Protein AF-A0A1V8SLX9-F1 (afdb_monomer_lite)

Secondary structure (DSSP, 8-state):
-----TT-----GGGGSHHHHHHHHHHHHHHHHHHHHHHHHHHHHHTSTT---S-PPPGGGGHHHHHHHHHHHHHHHS-GGGTS--------S--TTS--

Sequence (100 aa):
MSSDRLFRFPKPQWLNSANSRTAGVYLAGGLFSLSFFLLIDAASFSKSLKNASDFHMNFVDWIPGIFSALGMLVINSIDKTRLSGDTFAYSGDGVAWKAR

Foldseek 3Di:
DDPDDVPDDPDPVVCVDPVVVVVVVVVVVVVLVVVLVVVVVVLVVLPDPPDPDPDHDDPVNCVVVVVSVVVVVVVVPDDCCVVPVPPPPPDDDDDPPPPD

Structure (mmCIF, N/CA/C/O backbone):
data_AF-A0A1V8SLX9-F1
#
_entry.id   AF-A0A1V8SLX9-F1
#
loop_
_atom_site.group_PDB
_atom_site.id
_atom_site.type_symbol
_atom_site.label_atom_id
_atom_site.label_alt_id
_atom_site.label_comp_id
_atom_site.label_asym_id
_atom_site.label_entity_id
_atom_site.label_seq_id
_atom_site.pdbx_PDB_ins_code
_atom_site.Cartn_x
_atom_site.Cartn_y
_atom_site.Cartn_z
_atom_site.occupancy
_atom_site.B_iso_or_equiv
_atom_site.auth_seq_id
_atom_site.auth_comp_id
_atom_site.auth_asym_id
_atom_site.auth_atom_id
_atom_site.pdbx_PDB_model_num
ATOM 1 N N . MET A 1 1 ? 3.186 -9.262 -43.625 1.00 39.38 1 MET A N 1
ATOM 2 C CA . MET A 1 1 ? 2.427 -10.423 -43.112 1.00 39.38 1 MET A CA 1
ATOM 3 C C . MET A 1 1 ? 1.754 -10.024 -41.806 1.00 39.38 1 MET A C 1
ATOM 5 O O . MET A 1 1 ? 2.391 -10.005 -40.758 1.00 39.38 1 MET A O 1
ATOM 9 N N . SER A 1 2 ? 0.500 -9.594 -41.912 1.00 44.72 2 SER A N 1
ATOM 10 C CA . SER A 1 2 ? -0.341 -9.078 -40.829 1.00 44.72 2 SER A CA 1
ATOM 11 C C . SER A 1 2 ? -0.635 -10.197 -39.833 1.00 44.72 2 SER A C 1
ATOM 13 O O . SER A 1 2 ? -1.272 -11.190 -40.169 1.00 44.72 2 SER A O 1
ATOM 15 N N . SER A 1 3 ? -0.096 -10.083 -38.622 1.00 57.59 3 SER A N 1
ATOM 16 C CA . SER A 1 3 ? -0.313 -11.052 -37.545 1.00 57.59 3 SER A CA 1
ATOM 17 C C . SER A 1 3 ? -1.534 -10.648 -36.716 1.00 57.59 3 SER A C 1
ATOM 19 O O . SER A 1 3 ? -1.410 -10.374 -35.521 1.00 57.59 3 SER A O 1
ATOM 21 N N . ASP A 1 4 ? -2.702 -10.589 -37.354 1.00 59.78 4 ASP A N 1
ATOM 22 C CA . ASP A 1 4 ? -3.972 -10.261 -36.703 1.00 59.78 4 ASP A CA 1
ATOM 23 C C . ASP A 1 4 ? -4.518 -11.496 -35.982 1.00 59.78 4 ASP A C 1
ATOM 25 O O . ASP A 1 4 ? -5.234 -12.330 -36.533 1.00 59.78 4 ASP A O 1
ATOM 29 N N . ARG A 1 5 ? -4.114 -11.654 -34.718 1.00 68.31 5 ARG A N 1
ATOM 30 C CA . ARG A 1 5 ? -4.690 -12.658 -33.817 1.00 68.31 5 ARG A CA 1
ATOM 31 C C . ARG A 1 5 ? -5.957 -12.073 -33.195 1.00 68.31 5 ARG A C 1
ATOM 33 O O . ARG A 1 5 ? -5.870 -11.078 -32.481 1.00 68.31 5 ARG A O 1
ATOM 40 N N . LEU A 1 6 ? -7.090 -12.744 -33.414 1.00 67.88 6 LEU A N 1
ATOM 41 C CA . LEU A 1 6 ? -8.463 -12.347 -33.047 1.00 67.88 6 LEU A CA 1
ATOM 42 C C . LEU A 1 6 ? -8.659 -11.877 -31.586 1.00 67.88 6 LEU A C 1
ATOM 44 O O . LEU A 1 6 ? -9.597 -11.146 -31.298 1.00 67.88 6 LEU A O 1
ATOM 48 N N . PHE A 1 7 ? -7.771 -12.274 -30.667 1.00 72.56 7 PHE A N 1
ATOM 49 C CA . PHE A 1 7 ? -7.856 -11.970 -29.231 1.00 72.56 7 PHE A CA 1
ATOM 50 C C . PHE A 1 7 ? -6.740 -11.056 -28.705 1.00 72.56 7 PHE A C 1
ATOM 52 O O . PHE A 1 7 ? -6.514 -10.983 -27.497 1.00 72.56 7 PHE A O 1
ATOM 59 N N . ARG A 1 8 ? -5.996 -10.368 -29.577 1.00 61.56 8 ARG A N 1
ATOM 60 C CA . ARG A 1 8 ? -4.927 -9.467 -29.137 1.00 61.56 8 ARG A CA 1
ATOM 61 C C . ARG A 1 8 ? -5.418 -8.025 -29.148 1.00 61.56 8 ARG A C 1
ATOM 63 O O . ARG A 1 8 ? -5.325 -7.342 -30.161 1.00 61.56 8 ARG A O 1
ATOM 70 N N . PHE A 1 9 ? -5.901 -7.556 -28.000 1.00 75.62 9 PHE A N 1
ATOM 71 C CA . PHE A 1 9 ? -6.203 -6.138 -27.815 1.00 75.62 9 PHE A CA 1
ATOM 72 C C . PHE A 1 9 ? -4.937 -5.306 -28.090 1.00 75.62 9 PHE A C 1
ATOM 74 O O . PHE A 1 9 ? -3.882 -5.594 -27.504 1.00 75.62 9 PHE A O 1
ATOM 81 N N . PRO A 1 10 ? -4.988 -4.309 -28.994 1.00 70.69 10 PRO A N 1
ATOM 82 C CA . PRO A 1 10 ? -3.839 -3.464 -29.273 1.00 70.69 10 PRO A CA 1
ATOM 83 C C . PRO A 1 10 ? -3.512 -2.678 -28.007 1.00 70.69 10 PRO A C 1
ATOM 85 O O . PRO A 1 10 ? -4.272 -1.810 -27.589 1.00 70.69 10 PRO A O 1
ATOM 88 N N . LYS A 1 11 ? -2.383 -3.008 -27.370 1.00 64.88 11 LYS A N 1
ATOM 89 C CA . LYS A 1 11 ? -1.867 -2.244 -26.231 1.00 64.88 11 LYS A CA 1
ATOM 90 C C . LYS A 1 11 ? -1.680 -0.782 -26.676 1.00 64.88 11 LYS A C 1
ATOM 92 O O . LYS A 1 11 ? -0.887 -0.544 -27.591 1.00 64.88 11 LYS A O 1
ATOM 97 N N . PRO A 1 12 ? -2.396 0.184 -26.077 1.00 73.00 12 PRO A N 1
ATOM 98 C CA . PRO A 1 12 ? -2.281 1.582 -26.461 1.00 73.00 12 PRO A CA 1
ATOM 99 C C . PRO A 1 12 ? -0.829 2.059 -26.362 1.00 73.00 12 PRO A C 1
ATOM 101 O O . PRO A 1 12 ? -0.168 1.827 -25.350 1.00 73.00 12 PRO A O 1
ATOM 104 N N . GLN A 1 13 ? -0.315 2.724 -27.401 1.00 67.25 13 GLN A N 1
ATOM 105 C CA . GLN A 1 13 ? 1.099 3.126 -27.450 1.00 67.25 13 GLN A CA 1
ATOM 106 C C . GLN A 1 13 ? 1.488 4.099 -26.323 1.00 67.25 13 GLN A C 1
ATOM 108 O O . GLN A 1 13 ? 2.628 4.082 -25.869 1.00 67.25 13 GLN A O 1
ATOM 113 N N . TRP A 1 14 ? 0.534 4.875 -25.797 1.00 67.38 14 TRP A N 1
ATOM 114 C CA . TRP A 1 14 ? 0.754 5.815 -24.692 1.00 67.38 14 TRP A CA 1
ATOM 115 C C . TRP A 1 14 ? 1.053 5.136 -23.341 1.00 67.38 14 TRP A C 1
ATOM 117 O O . TRP A 1 14 ? 1.757 5.717 -22.514 1.00 67.38 14 TRP A O 1
ATOM 127 N N . LEU A 1 15 ? 0.603 3.888 -23.144 1.00 65.75 15 LEU A N 1
ATOM 128 C CA . LEU A 1 15 ? 0.941 3.064 -21.970 1.00 65.75 15 LEU A CA 1
ATOM 129 C C . LEU A 1 15 ? 2.373 2.512 -22.028 1.00 65.75 15 LEU A C 1
ATOM 131 O O . LEU A 1 15 ? 2.884 1.995 -21.038 1.00 65.75 15 LEU A O 1
ATOM 135 N N . ASN A 1 16 ? 3.033 2.599 -23.185 1.00 66.88 16 ASN A N 1
ATOM 136 C CA . ASN A 1 16 ? 4.399 2.128 -23.398 1.00 66.88 16 ASN A CA 1
ATOM 137 C C . ASN A 1 16 ? 5.387 3.304 -23.446 1.00 66.88 16 ASN A C 1
ATOM 139 O O . ASN A 1 16 ? 6.247 3.379 -24.315 1.00 66.88 16 ASN A O 1
ATOM 143 N N . SER A 1 17 ? 5.233 4.268 -22.540 1.00 76.19 17 SER A N 1
ATOM 144 C CA . SER A 1 17 ? 6.176 5.380 -22.397 1.00 76.19 17 SER A CA 1
ATOM 145 C C . SER A 1 17 ? 6.862 5.320 -21.034 1.00 76.19 17 SER A C 1
ATOM 147 O O . SER A 1 17 ? 6.252 4.930 -20.035 1.00 76.19 17 SER A O 1
ATOM 149 N N . ALA A 1 18 ? 8.137 5.721 -20.975 1.00 75.38 18 ALA A N 1
ATOM 150 C CA . ALA A 1 18 ? 8.893 5.780 -19.720 1.00 75.38 18 ALA A CA 1
ATOM 151 C C . ALA A 1 18 ? 8.172 6.645 -18.668 1.00 75.38 18 ALA A C 1
ATOM 153 O O . ALA A 1 18 ? 8.082 6.268 -17.502 1.00 75.38 18 ALA A O 1
ATOM 154 N N . ASN A 1 19 ? 7.555 7.743 -19.112 1.00 82.00 19 ASN A N 1
ATOM 155 C CA . ASN A 1 19 ? 6.776 8.643 -18.265 1.00 82.00 19 ASN A CA 1
ATOM 156 C C . ASN A 1 19 ? 5.523 7.969 -17.690 1.00 82.00 19 ASN A C 1
ATOM 158 O O . ASN A 1 19 ? 5.224 8.160 -16.514 1.00 82.00 19 ASN A O 1
ATOM 162 N N . SER A 1 20 ? 4.819 7.141 -18.474 1.00 81.69 20 SER A N 1
ATOM 163 C CA . SER A 1 20 ? 3.658 6.379 -17.991 1.00 81.69 20 SER A CA 1
ATOM 164 C C . SER A 1 20 ? 4.052 5.364 -16.914 1.00 81.69 20 SER A C 1
ATOM 166 O O . SER A 1 20 ? 3.360 5.246 -15.902 1.00 81.69 20 SER A O 1
ATOM 168 N N . ARG A 1 21 ? 5.204 4.695 -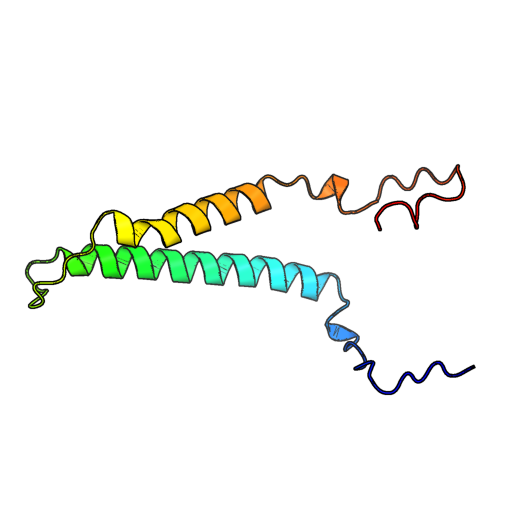17.068 1.00 79.31 21 ARG A N 1
ATOM 169 C CA . ARG A 1 21 ? 5.740 3.785 -16.044 1.00 79.31 21 ARG A CA 1
ATOM 170 C C . ARG A 1 21 ? 6.069 4.529 -14.749 1.00 79.31 21 ARG A C 1
ATOM 172 O O . ARG A 1 21 ? 5.675 4.077 -13.678 1.00 79.31 21 ARG A O 1
ATOM 179 N N . THR A 1 22 ? 6.757 5.664 -14.845 1.00 83.19 22 THR A N 1
ATOM 180 C CA . THR A 1 22 ? 7.105 6.495 -13.683 1.00 83.19 22 THR A CA 1
ATOM 181 C C . THR A 1 22 ? 5.854 7.019 -12.978 1.00 83.19 22 THR A C 1
ATOM 183 O O . THR A 1 22 ? 5.733 6.873 -11.763 1.00 83.19 22 THR A O 1
ATOM 186 N N . ALA A 1 23 ? 4.883 7.540 -13.733 1.00 88.56 23 ALA A N 1
ATOM 187 C CA . ALA A 1 23 ? 3.604 7.992 -13.192 1.00 88.56 23 ALA A CA 1
ATOM 188 C C . ALA A 1 23 ? 2.851 6.860 -12.475 1.00 88.56 23 ALA A C 1
ATOM 190 O O . ALA A 1 23 ? 2.355 7.063 -11.371 1.00 88.56 23 ALA A O 1
ATOM 191 N N . GLY A 1 24 ? 2.829 5.652 -13.050 1.00 87.94 24 GLY A N 1
ATOM 192 C CA . GLY A 1 24 ? 2.209 4.480 -12.429 1.00 87.94 24 GLY A CA 1
ATOM 193 C C . GLY A 1 24 ? 2.844 4.094 -11.090 1.00 87.94 24 GLY A C 1
ATOM 194 O O . GLY A 1 24 ? 2.125 3.770 -10.148 1.00 87.94 24 GLY A O 1
ATOM 195 N N . VAL A 1 25 ? 4.174 4.181 -10.966 1.00 86.81 25 VAL A N 1
ATOM 196 C CA . VAL A 1 25 ? 4.879 3.896 -9.703 1.00 86.81 25 VAL A CA 1
ATOM 197 C C . VAL A 1 25 ? 4.526 4.924 -8.624 1.00 86.81 25 VAL A C 1
ATOM 199 O O . VAL A 1 25 ? 4.220 4.535 -7.497 1.00 86.81 25 VAL A O 1
ATOM 202 N N . TYR A 1 26 ? 4.520 6.218 -8.956 1.00 89.31 26 TYR A N 1
ATOM 203 C CA . TYR A 1 26 ? 4.148 7.263 -7.996 1.00 89.31 26 TYR A CA 1
ATOM 204 C C . TYR A 1 26 ? 2.673 7.191 -7.597 1.00 89.31 26 TYR A C 1
ATOM 206 O O . TYR A 1 26 ? 2.360 7.325 -6.415 1.00 89.31 26 TYR A O 1
ATOM 214 N N . LEU A 1 27 ? 1.777 6.917 -8.550 1.00 93.50 27 LEU A N 1
ATOM 215 C CA . LEU A 1 27 ? 0.359 6.708 -8.256 1.00 93.50 27 LEU A CA 1
ATOM 216 C C . LEU A 1 27 ? 0.143 5.498 -7.345 1.00 93.50 27 LEU A C 1
ATOM 218 O O . LEU A 1 27 ? -0.616 5.600 -6.387 1.00 93.50 27 LEU A O 1
ATOM 222 N N . ALA A 1 28 ? 0.835 4.382 -7.587 1.00 90.19 28 ALA A N 1
ATOM 223 C CA . ALA A 1 28 ? 0.750 3.208 -6.723 1.00 90.19 28 ALA A CA 1
ATOM 224 C C . ALA A 1 28 ? 1.209 3.515 -5.285 1.00 90.19 28 ALA A C 1
ATOM 226 O O . ALA A 1 28 ? 0.542 3.117 -4.332 1.00 90.19 28 ALA A O 1
ATOM 227 N N . GLY A 1 29 ? 2.303 4.267 -5.122 1.00 90.94 29 GLY A N 1
ATOM 228 C CA . GLY A 1 29 ? 2.773 4.708 -3.805 1.00 90.94 29 GLY A CA 1
ATOM 229 C C . GLY A 1 29 ? 1.800 5.665 -3.106 1.00 90.94 29 GLY A C 1
ATOM 230 O O . GLY A 1 29 ? 1.550 5.521 -1.912 1.00 90.94 29 GLY A O 1
ATOM 231 N N . GLY A 1 30 ? 1.205 6.601 -3.852 1.00 93.81 30 GLY A N 1
ATOM 232 C CA . GLY A 1 30 ? 0.203 7.532 -3.325 1.00 93.81 30 GLY A CA 1
ATOM 233 C C . GLY A 1 30 ? -1.102 6.847 -2.908 1.00 93.81 30 GLY A C 1
ATOM 234 O O . GLY A 1 30 ? -1.670 7.170 -1.870 1.00 93.81 30 GLY A O 1
ATOM 235 N N . LEU A 1 31 ? -1.564 5.859 -3.678 1.00 93.69 31 LEU A N 1
ATOM 236 C CA . LEU A 1 31 ? -2.733 5.059 -3.304 1.00 93.69 31 LEU A CA 1
ATOM 237 C C . LEU A 1 31 ? -2.458 4.219 -2.057 1.00 93.69 31 LEU A C 1
ATOM 239 O O . LEU A 1 31 ? -3.308 4.143 -1.174 1.00 93.69 31 LEU A O 1
ATOM 243 N N . PHE A 1 32 ? -1.261 3.640 -1.949 1.00 92.50 32 PHE A N 1
ATOM 244 C CA . PHE A 1 32 ? -0.869 2.899 -0.757 1.00 92.50 32 PHE A CA 1
ATOM 245 C C . PHE A 1 32 ? -0.847 3.781 0.496 1.00 92.50 32 PHE A C 1
ATOM 247 O O . PHE A 1 32 ? -1.399 3.386 1.523 1.00 92.50 32 PHE A O 1
ATOM 254 N N . SER A 1 33 ? -0.257 4.979 0.424 1.00 92.44 33 SER A N 1
ATOM 255 C CA . SER A 1 33 ? -0.218 5.884 1.578 1.00 92.44 33 SER A CA 1
ATOM 256 C C . SER A 1 33 ? -1.618 6.345 1.990 1.00 92.44 33 SER A C 1
ATOM 258 O O . SER A 1 33 ? -1.912 6.381 3.184 1.00 92.44 33 SER A O 1
ATOM 260 N N . LEU A 1 34 ? -2.504 6.606 1.023 1.00 94.94 34 LEU A N 1
ATOM 261 C CA . LEU A 1 34 ? -3.910 6.918 1.277 1.00 94.94 34 LEU A CA 1
ATOM 262 C C . LEU A 1 34 ? -4.621 5.761 1.997 1.00 94.94 34 LEU A C 1
ATOM 264 O O . LEU A 1 34 ? -5.281 5.978 3.012 1.00 94.94 34 LEU A O 1
ATOM 268 N N . SER A 1 35 ? -4.475 4.528 1.504 1.00 92.12 35 SER A N 1
ATOM 269 C CA . SER A 1 35 ? -5.076 3.350 2.140 1.00 92.12 35 SER A CA 1
ATOM 270 C C . SER A 1 35 ? -4.549 3.131 3.558 1.00 92.12 35 SER A C 1
ATOM 272 O O . SER A 1 35 ? -5.326 2.821 4.459 1.00 92.12 35 SER A O 1
ATOM 274 N N . PHE A 1 36 ? -3.247 3.326 3.778 1.00 92.06 36 PHE A N 1
ATOM 275 C CA . PHE A 1 36 ? -2.634 3.172 5.095 1.00 92.06 36 PHE A CA 1
ATOM 276 C C . PHE A 1 36 ? -3.102 4.251 6.080 1.00 92.06 36 PHE A C 1
ATOM 278 O O . PHE A 1 36 ? -3.385 3.949 7.239 1.00 92.06 36 PHE A O 1
ATOM 285 N N . PHE A 1 37 ? -3.255 5.491 5.610 1.00 92.69 37 PHE A N 1
ATOM 286 C CA . PHE A 1 37 ? -3.831 6.576 6.399 1.00 92.69 37 PHE A CA 1
ATOM 287 C C . PHE A 1 37 ? -5.263 6.255 6.841 1.00 92.69 37 PHE A C 1
ATOM 289 O O . PHE A 1 37 ? -5.560 6.344 8.029 1.00 92.69 37 PHE A O 1
ATOM 296 N N . LEU A 1 38 ? -6.124 5.814 5.917 1.00 92.31 38 LEU A N 1
ATOM 297 C CA . LEU A 1 38 ? -7.508 5.445 6.237 1.00 92.31 38 LEU A CA 1
ATOM 298 C C . LEU A 1 38 ? -7.587 4.280 7.231 1.00 92.31 38 LEU A C 1
ATOM 300 O O . LEU A 1 38 ? -8.451 4.281 8.103 1.00 92.31 38 LEU A O 1
ATOM 304 N N . LEU A 1 39 ? -6.676 3.307 7.132 1.00 90.25 39 LEU A N 1
ATOM 305 C CA . LEU A 1 39 ? -6.589 2.205 8.089 1.00 90.25 39 LEU A CA 1
ATOM 306 C C . LEU A 1 39 ? -6.269 2.714 9.502 1.00 90.25 39 LEU A C 1
ATOM 308 O O . LEU A 1 39 ? -6.923 2.302 10.457 1.00 90.25 39 LEU A O 1
ATOM 312 N N . ILE A 1 40 ? -5.302 3.627 9.639 1.00 89.56 40 ILE A N 1
ATOM 313 C CA . ILE A 1 40 ? -4.933 4.214 10.937 1.00 89.56 40 ILE A 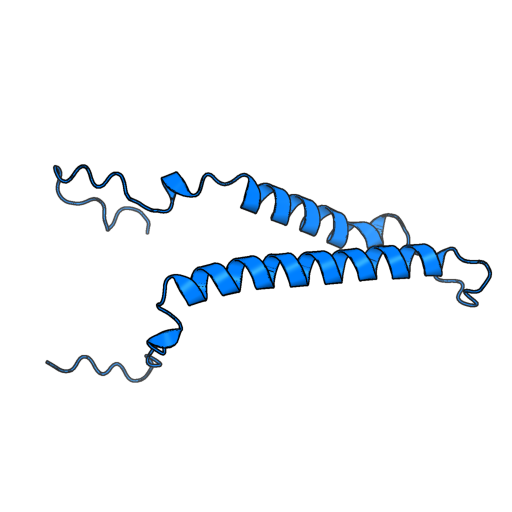CA 1
ATOM 314 C C . ILE A 1 40 ? -6.053 5.104 11.484 1.00 89.56 40 ILE A C 1
ATOM 316 O O . ILE A 1 40 ? -6.345 5.050 12.680 1.00 89.56 40 ILE A O 1
ATOM 320 N N . ASP A 1 41 ? -6.684 5.909 10.633 1.00 89.75 41 ASP A N 1
ATOM 321 C CA . ASP A 1 41 ? -7.791 6.787 11.015 1.00 89.75 41 ASP A CA 1
ATOM 322 C C . ASP A 1 41 ? -8.987 5.974 11.535 1.00 89.75 41 ASP A C 1
ATOM 324 O O . ASP A 1 41 ? -9.457 6.192 12.655 1.00 89.75 41 ASP A O 1
ATOM 328 N N . ALA A 1 42 ? -9.388 4.932 10.800 1.00 86.38 42 ALA A N 1
ATOM 329 C CA . ALA A 1 42 ? -10.441 4.013 11.221 1.00 86.38 42 ALA A CA 1
ATOM 330 C C . ALA A 1 42 ? -10.082 3.261 12.515 1.00 86.38 42 ALA A C 1
ATOM 332 O O . ALA A 1 42 ? -10.926 3.126 13.404 1.00 86.38 42 ALA A O 1
ATOM 333 N N . ALA A 1 43 ? -8.830 2.815 12.665 1.00 85.75 43 ALA A N 1
ATOM 334 C CA . ALA A 1 43 ? -8.357 2.158 13.884 1.00 85.75 43 ALA A CA 1
ATOM 335 C C . ALA A 1 43 ? -8.412 3.091 15.106 1.00 85.75 43 ALA A C 1
ATOM 337 O O . ALA A 1 43 ? -8.823 2.686 16.196 1.00 85.75 43 ALA A O 1
ATOM 338 N N . SER A 1 44 ? -8.033 4.355 14.913 1.00 85.88 44 SER A N 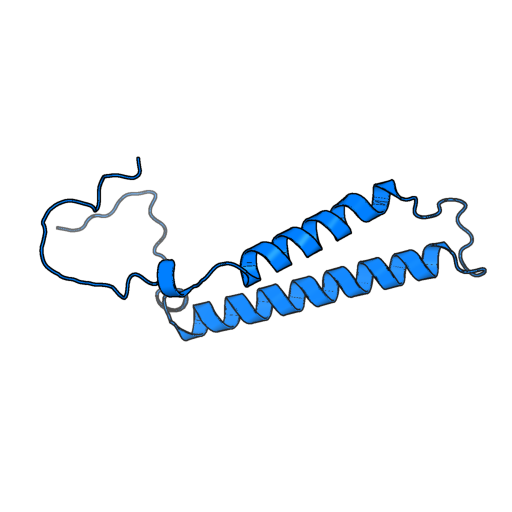1
ATOM 339 C CA . SER A 1 44 ? -8.036 5.380 15.960 1.00 85.88 44 SER A CA 1
ATOM 340 C C . SER A 1 44 ? -9.463 5.756 16.353 1.00 85.88 44 SER A C 1
ATOM 342 O O . SER A 1 44 ? -9.779 5.867 17.540 1.00 85.88 44 SER A O 1
ATOM 344 N N . PHE A 1 45 ? -10.355 5.877 15.365 1.00 84.44 45 PHE A N 1
ATOM 345 C CA . PHE A 1 45 ? -11.774 6.117 15.596 1.00 84.44 45 PHE A CA 1
ATOM 346 C C . PHE A 1 45 ? -12.447 4.938 16.307 1.00 84.44 45 PHE A C 1
ATOM 348 O O . PHE A 1 45 ? -13.238 5.155 17.221 1.00 84.44 45 PHE A O 1
ATOM 355 N N . SER A 1 46 ? -12.078 3.698 15.973 1.00 81.25 46 SER A N 1
ATOM 356 C CA . SER A 1 46 ? -12.636 2.491 16.591 1.00 81.25 46 SER A CA 1
ATOM 357 C C . SER A 1 46 ? -12.474 2.473 18.116 1.00 81.25 46 SER A C 1
ATOM 359 O O . SER A 1 46 ? -13.384 2.029 18.814 1.00 81.25 46 SER A O 1
ATOM 361 N N . LYS A 1 47 ? -11.362 2.989 18.656 1.00 74.88 47 LYS A N 1
ATOM 362 C CA . LYS A 1 47 ? -11.101 3.085 20.108 1.00 74.88 47 LYS A CA 1
ATOM 363 C C . LYS A 1 47 ? -11.542 4.410 20.745 1.00 74.88 47 LYS A C 1
ATOM 365 O O . LYS A 1 47 ? -11.346 4.601 21.944 1.00 74.88 47 LYS A O 1
ATOM 370 N N . SER A 1 48 ? -12.108 5.330 19.969 1.00 77.38 48 SER A N 1
ATOM 371 C CA . SER A 1 48 ? -12.556 6.627 20.469 1.00 77.38 48 SER A CA 1
ATOM 372 C C . SER A 1 48 ? -13.836 6.496 21.294 1.00 77.38 48 SER A C 1
ATOM 374 O O . SER A 1 48 ? -14.748 5.764 20.924 1.00 77.38 48 SER A O 1
ATOM 376 N N . LEU A 1 49 ? -13.954 7.299 22.357 1.00 66.62 49 LEU A N 1
ATOM 377 C CA . LEU A 1 49 ? -15.162 7.433 23.194 1.00 66.62 49 LEU A CA 1
ATOM 378 C C . LEU A 1 49 ? -16.409 7.884 22.407 1.00 66.62 49 LEU A C 1
ATOM 380 O O . LEU A 1 49 ? -17.520 7.824 22.922 1.00 66.62 49 LEU A O 1
ATOM 384 N N . LYS A 1 50 ? -16.225 8.372 21.173 1.00 71.31 50 LYS A N 1
ATOM 385 C CA . LYS A 1 50 ? -17.304 8.766 20.254 1.00 71.31 50 LYS A CA 1
ATOM 386 C C . LYS A 1 50 ? -17.818 7.614 19.386 1.00 71.31 50 LYS A C 1
ATOM 388 O O . LYS A 1 50 ? -18.781 7.808 18.648 1.00 71.31 50 LYS A O 1
ATOM 393 N N . ASN A 1 51 ? -17.176 6.449 19.434 1.00 70.75 51 ASN A N 1
ATOM 394 C CA . ASN A 1 51 ? -17.639 5.270 18.725 1.00 70.75 51 ASN A CA 1
ATOM 395 C C . ASN A 1 51 ? -18.735 4.588 19.556 1.00 70.75 51 ASN A C 1
ATOM 397 O O . ASN A 1 51 ? -18.467 4.067 20.632 1.00 70.75 51 ASN A O 1
ATOM 401 N N . ALA A 1 52 ? -19.973 4.619 19.060 1.00 69.50 52 ALA A N 1
ATOM 402 C CA . ALA A 1 52 ? -21.124 3.973 19.698 1.00 69.50 52 ALA A CA 1
ATOM 403 C C . ALA A 1 52 ? -21.231 2.468 19.371 1.00 69.50 52 ALA A C 1
ATOM 405 O O . ALA A 1 52 ? -22.181 1.817 19.794 1.00 69.50 52 ALA A O 1
ATOM 406 N N . SER A 1 53 ? -20.300 1.937 18.571 1.00 71.69 53 SER A N 1
ATOM 407 C CA . SER A 1 53 ? -20.245 0.528 18.183 1.00 71.69 53 SER A CA 1
ATOM 408 C C . SER A 1 53 ? -19.407 -0.285 19.168 1.00 71.69 53 SER A C 1
ATOM 410 O O . SER A 1 53 ? -18.283 0.104 19.481 1.00 71.69 53 SER A O 1
ATOM 412 N N . ASP A 1 54 ? -19.911 -1.458 19.559 1.00 71.62 54 ASP A N 1
ATOM 413 C CA . ASP A 1 54 ? -19.185 -2.447 20.373 1.00 71.62 54 ASP A CA 1
ATOM 414 C C . ASP A 1 54 ? -18.073 -3.171 19.586 1.00 71.62 54 ASP A C 1
ATOM 416 O O . ASP A 1 54 ? -17.259 -3.907 20.153 1.00 71.62 54 ASP A O 1
ATOM 420 N N . PHE A 1 55 ? -18.030 -2.991 18.259 1.00 71.50 55 PHE A N 1
ATOM 421 C CA . PHE A 1 55 ? -17.003 -3.591 17.417 1.00 71.50 55 PHE A CA 1
ATOM 422 C C . PHE A 1 55 ? -15.729 -2.744 17.437 1.00 71.50 55 PHE A C 1
ATOM 424 O O . PHE A 1 55 ? -15.618 -1.703 16.777 1.00 71.50 55 PHE A O 1
ATOM 431 N N . HIS A 1 56 ? -14.745 -3.232 18.186 1.00 79.69 56 HIS A N 1
ATOM 432 C CA . HIS A 1 56 ? -13.402 -2.678 18.213 1.00 79.69 56 HIS A CA 1
ATOM 433 C C . HIS A 1 56 ? -12.453 -3.487 17.340 1.00 79.69 56 HIS A C 1
ATOM 435 O O . HIS A 1 56 ? -12.479 -4.717 17.348 1.00 79.69 56 HIS A O 1
ATOM 441 N N . MET A 1 57 ? -11.569 -2.777 16.646 1.00 81.00 57 MET A N 1
ATOM 442 C CA . MET A 1 57 ? -10.528 -3.390 15.834 1.00 81.00 57 MET A CA 1
ATOM 443 C C . MET A 1 57 ? -9.629 -4.277 16.712 1.00 81.00 57 MET A C 1
ATOM 445 O O . MET A 1 57 ? -9.036 -3.810 17.693 1.00 81.00 57 MET A O 1
ATOM 449 N N . ASN A 1 58 ? -9.547 -5.559 16.369 1.00 82.69 58 ASN A N 1
ATOM 450 C CA . ASN A 1 58 ? -8.711 -6.553 17.035 1.00 82.69 58 ASN A CA 1
ATOM 451 C C . ASN A 1 58 ? -7.375 -6.705 16.302 1.00 82.69 58 ASN A C 1
ATOM 453 O O . ASN A 1 58 ? -7.219 -6.267 15.166 1.00 82.69 58 ASN A O 1
ATOM 457 N N . PHE A 1 59 ? -6.399 -7.373 16.923 1.00 81.56 59 PHE A N 1
ATOM 458 C CA . PHE A 1 59 ? -5.087 -7.608 16.302 1.00 81.56 59 PHE A CA 1
ATOM 459 C C . PHE A 1 59 ? -5.184 -8.285 14.922 1.00 81.56 59 PHE A C 1
ATOM 461 O O . PHE A 1 59 ? -4.417 -7.970 14.017 1.00 81.56 59 PHE A O 1
ATOM 468 N N . VAL A 1 60 ? -6.162 -9.175 14.741 1.00 85.81 60 VAL A N 1
ATOM 469 C CA . VAL A 1 60 ? -6.394 -9.892 13.476 1.00 85.81 60 VAL A CA 1
ATOM 470 C C . VAL A 1 60 ? -6.753 -8.931 12.335 1.00 85.81 60 VAL A C 1
ATOM 472 O O . VAL A 1 60 ? -6.352 -9.162 11.199 1.00 85.81 60 VAL A O 1
ATOM 475 N N . ASP A 1 61 ? -7.406 -7.804 12.622 1.00 85.19 61 ASP A N 1
ATOM 476 C CA . ASP A 1 61 ? -7.796 -6.815 11.607 1.00 85.19 61 ASP A CA 1
ATOM 477 C C . ASP A 1 61 ? -6.598 -5.998 11.086 1.00 85.19 61 ASP A C 1
ATOM 479 O O . ASP A 1 61 ? -6.682 -5.355 10.041 1.00 85.19 61 ASP A O 1
ATOM 483 N N . TRP A 1 62 ? -5.453 -6.050 11.778 1.00 87.62 62 TRP A N 1
ATOM 484 C CA . TRP A 1 62 ? -4.202 -5.422 11.340 1.00 87.62 62 TRP A CA 1
ATOM 485 C C . TRP A 1 62 ? -3.420 -6.274 10.345 1.00 87.62 62 TRP A C 1
ATOM 487 O O . TRP A 1 62 ? -2.532 -5.752 9.668 1.00 87.62 62 TRP A O 1
ATOM 497 N N . ILE A 1 63 ? -3.749 -7.565 10.224 1.00 91.75 63 ILE A N 1
ATOM 498 C CA . ILE A 1 63 ? -3.074 -8.514 9.332 1.00 91.75 63 ILE A CA 1
ATOM 499 C C . ILE A 1 63 ? -2.945 -7.952 7.903 1.00 91.75 63 ILE A C 1
ATOM 501 O O . ILE A 1 63 ? -1.818 -7.888 7.402 1.00 91.75 63 ILE A O 1
ATOM 505 N N . PRO A 1 64 ? -4.019 -7.455 7.251 1.00 88.94 64 PRO A N 1
ATOM 506 C CA . PRO A 1 64 ? -3.914 -6.879 5.912 1.00 88.94 64 PRO A CA 1
ATOM 507 C C . PRO A 1 64 ? -2.981 -5.663 5.849 1.00 88.94 64 PRO A C 1
ATOM 509 O O . PRO A 1 64 ? -2.234 -5.518 4.881 1.00 88.94 64 PRO A O 1
ATOM 512 N N . GLY A 1 65 ? -2.980 -4.811 6.880 1.00 90.56 65 GLY A N 1
ATOM 513 C CA . GLY A 1 65 ? -2.106 -3.638 6.963 1.00 90.56 65 GLY A CA 1
ATOM 514 C C . GLY A 1 65 ? -0.628 -4.014 7.077 1.00 90.56 65 GLY A C 1
ATOM 515 O O . GLY A 1 65 ? 0.204 -3.475 6.346 1.00 90.56 65 GLY A O 1
ATOM 516 N N . ILE A 1 66 ? -0.306 -4.993 7.929 1.00 91.44 66 ILE A N 1
ATOM 517 C CA . ILE A 1 66 ? 1.064 -5.488 8.135 1.00 91.44 66 ILE A CA 1
ATOM 518 C C . ILE A 1 66 ? 1.599 -6.136 6.853 1.00 91.44 66 ILE A C 1
ATOM 520 O O . ILE A 1 66 ? 2.686 -5.783 6.393 1.00 91.44 66 ILE A O 1
ATOM 524 N N . PHE A 1 67 ? 0.833 -7.043 6.238 1.00 92.94 67 PHE A N 1
ATOM 525 C CA . PHE A 1 67 ? 1.251 -7.703 4.998 1.00 92.94 67 PHE A CA 1
ATOM 526 C C . PHE A 1 67 ? 1.375 -6.725 3.825 1.00 92.94 67 PHE A C 1
ATOM 528 O O . PHE A 1 67 ? 2.301 -6.855 3.025 1.00 92.94 67 PHE A O 1
ATOM 535 N N . SER A 1 68 ? 0.511 -5.709 3.747 1.00 91.69 68 SER A N 1
ATOM 536 C CA . SER A 1 68 ? 0.618 -4.664 2.722 1.00 91.69 68 SER A CA 1
ATOM 537 C C . SER A 1 68 ? 1.868 -3.801 2.914 1.00 91.69 68 SER A C 1
ATOM 539 O O . SER A 1 68 ? 2.572 -3.519 1.943 1.00 91.69 68 SER A O 1
ATOM 541 N N . ALA A 1 69 ? 2.192 -3.423 4.156 1.00 91.19 69 ALA A N 1
ATOM 542 C CA . ALA A 1 69 ? 3.400 -2.661 4.469 1.00 91.19 69 ALA A CA 1
ATOM 543 C C . ALA A 1 69 ? 4.680 -3.455 4.176 1.00 91.19 69 ALA A C 1
ATOM 545 O O . ALA A 1 69 ? 5.593 -2.930 3.539 1.00 91.19 69 ALA A O 1
ATOM 546 N N . LEU A 1 70 ? 4.723 -4.734 4.561 1.00 92.94 70 LEU A N 1
ATOM 547 C CA . LEU A 1 70 ? 5.835 -5.626 4.227 1.00 92.94 70 LEU A CA 1
ATOM 548 C C . LEU A 1 70 ? 5.960 -5.834 2.716 1.00 92.94 70 LEU A C 1
ATOM 550 O O . LEU A 1 70 ? 7.064 -5.765 2.186 1.00 92.94 70 LEU A O 1
ATOM 554 N N . GLY A 1 71 ? 4.846 -6.025 2.006 1.00 90.19 71 GLY A N 1
ATOM 555 C CA . GLY A 1 71 ? 4.841 -6.142 0.549 1.00 90.19 71 GLY A CA 1
ATOM 556 C C . GLY A 1 71 ? 5.416 -4.899 -0.131 1.00 90.19 71 GLY A C 1
ATOM 557 O O . GLY A 1 71 ? 6.268 -5.012 -1.013 1.00 90.19 71 GLY A O 1
ATOM 558 N N . MET A 1 72 ? 5.023 -3.704 0.319 1.00 89.56 72 MET A N 1
ATOM 559 C CA . MET A 1 72 ? 5.574 -2.463 -0.220 1.00 89.56 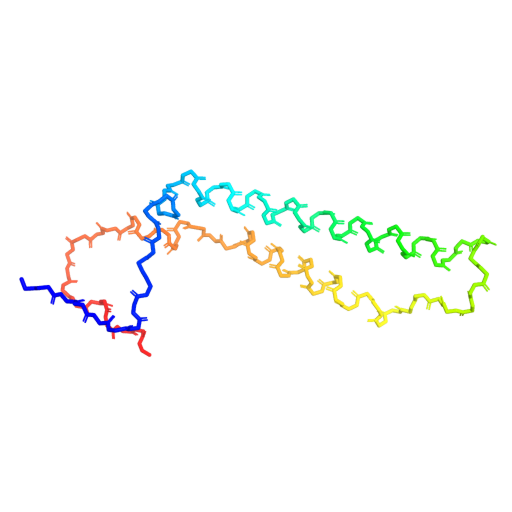72 MET A CA 1
ATOM 560 C C . MET A 1 72 ? 7.054 -2.271 0.143 1.00 89.56 72 MET A C 1
ATOM 562 O O . MET A 1 72 ? 7.820 -1.785 -0.692 1.00 89.56 72 MET A O 1
ATOM 566 N N . LEU A 1 73 ? 7.485 -2.689 1.335 1.00 88.88 73 LEU A N 1
ATOM 567 C CA . LEU A 1 73 ? 8.898 -2.691 1.723 1.00 88.88 73 LEU A CA 1
ATOM 568 C C . LEU A 1 73 ? 9.702 -3.603 0.789 1.00 88.88 73 LEU A C 1
ATOM 570 O O . LEU A 1 73 ? 10.663 -3.142 0.180 1.00 88.88 73 LEU A O 1
ATOM 574 N N . VAL A 1 74 ? 9.254 -4.845 0.584 1.00 89.56 74 VAL A N 1
ATOM 575 C CA . VAL A 1 74 ? 9.898 -5.806 -0.324 1.00 89.56 74 VAL A CA 1
ATOM 576 C C . VAL A 1 74 ? 10.029 -5.228 -1.732 1.00 89.56 74 VAL A C 1
ATOM 578 O O . VAL A 1 74 ? 11.116 -5.262 -2.296 1.00 89.56 74 VAL A O 1
ATOM 581 N N . ILE A 1 75 ? 8.967 -4.633 -2.287 1.00 85.19 75 ILE A N 1
ATOM 582 C CA . ILE A 1 75 ? 9.002 -4.032 -3.631 1.00 85.19 75 ILE A CA 1
ATOM 583 C C . ILE A 1 75 ? 10.014 -2.881 -3.715 1.00 85.19 75 ILE A C 1
ATOM 585 O O . ILE A 1 75 ? 10.688 -2.732 -4.736 1.00 85.19 75 ILE A O 1
ATOM 589 N N . ASN A 1 76 ? 10.132 -2.070 -2.662 1.00 82.62 76 ASN A N 1
ATOM 590 C CA . ASN A 1 76 ? 11.127 -1.000 -2.606 1.00 82.62 76 ASN A CA 1
ATOM 591 C C . ASN A 1 76 ? 12.555 -1.527 -2.391 1.00 82.62 76 ASN A C 1
ATOM 593 O O . ASN A 1 76 ? 13.498 -0.903 -2.869 1.00 82.62 76 ASN A O 1
ATOM 597 N N . SER A 1 77 ? 12.720 -2.674 -1.729 1.00 84.06 77 SER A N 1
ATOM 598 C CA . SER A 1 77 ? 14.014 -3.339 -1.530 1.00 84.06 77 SER A CA 1
ATOM 599 C C . SER A 1 77 ? 14.515 -4.105 -2.753 1.00 84.06 77 SER A C 1
ATOM 601 O O . SER A 1 77 ? 15.676 -4.513 -2.778 1.00 84.06 77 SER A O 1
ATOM 603 N N . ILE A 1 78 ? 13.677 -4.311 -3.770 1.00 82.56 78 ILE A N 1
ATOM 604 C CA . ILE A 1 78 ? 14.117 -4.917 -5.024 1.00 82.56 78 ILE A CA 1
ATOM 605 C C . ILE A 1 78 ? 15.042 -3.943 -5.753 1.00 82.56 78 ILE A C 1
ATOM 607 O O . ILE A 1 78 ? 14.642 -2.847 -6.155 1.00 82.56 78 ILE A O 1
ATOM 611 N N . ASP A 1 7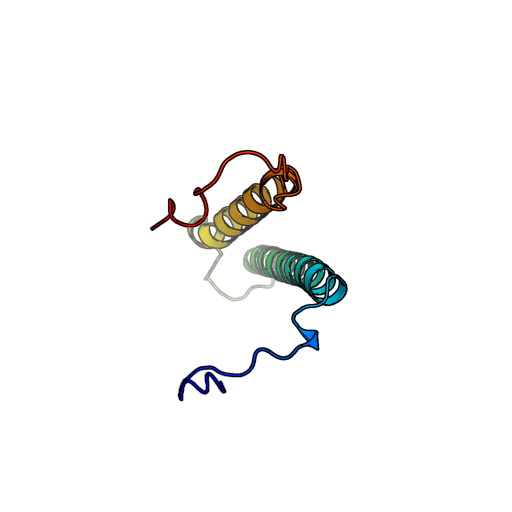9 ? 16.270 -4.396 -5.991 1.00 71.88 79 ASP A N 1
ATOM 612 C CA . ASP A 1 79 ? 17.217 -3.695 -6.841 1.00 71.88 79 ASP A CA 1
ATOM 613 C C . ASP A 1 79 ? 16.699 -3.664 -8.286 1.00 71.88 79 ASP A C 1
ATOM 615 O O . ASP A 1 79 ? 16.723 -4.653 -9.028 1.00 71.88 79 ASP A O 1
ATOM 619 N N . LYS A 1 80 ? 16.210 -2.491 -8.690 1.00 66.00 80 LYS A N 1
ATOM 620 C CA . LYS A 1 80 ? 15.642 -2.277 -10.021 1.00 66.00 80 LYS A CA 1
ATOM 621 C C . LYS A 1 80 ? 16.695 -2.415 -11.118 1.00 66.00 80 LYS A C 1
ATOM 623 O O . LYS A 1 80 ? 16.308 -2.739 -12.237 1.00 66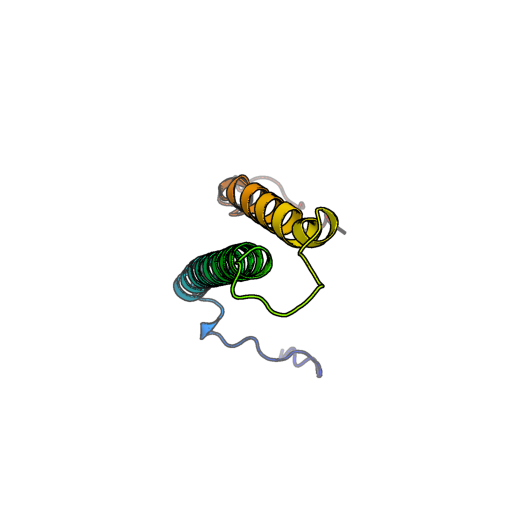.00 80 LYS A O 1
ATOM 628 N N . THR A 1 81 ? 17.986 -2.264 -10.801 1.00 59.66 81 THR A N 1
ATOM 629 C CA . THR A 1 81 ? 19.091 -2.388 -11.767 1.00 59.66 81 THR A CA 1
ATOM 630 C C . THR A 1 81 ? 19.301 -3.823 -12.251 1.00 59.66 81 THR A C 1
ATOM 632 O O . THR A 1 81 ? 19.777 -4.034 -13.360 1.00 59.66 81 THR A O 1
ATOM 635 N N . ARG A 1 82 ? 18.874 -4.825 -11.472 1.00 58.16 82 ARG A N 1
ATOM 636 C CA . ARG A 1 82 ? 18.879 -6.241 -11.880 1.00 58.16 82 ARG A CA 1
ATOM 637 C C . ARG A 1 82 ? 17.695 -6.607 -12.782 1.00 58.16 82 ARG A C 1
ATOM 639 O O . ARG A 1 82 ? 17.750 -7.621 -13.471 1.00 58.16 82 ARG A O 1
ATOM 646 N N . LEU A 1 83 ? 16.633 -5.796 -12.774 1.00 56.78 83 LEU A N 1
ATOM 647 C CA . LEU A 1 83 ? 15.400 -5.995 -13.550 1.00 56.78 83 LEU A CA 1
ATOM 648 C C . LEU A 1 83 ? 15.369 -5.185 -14.851 1.00 56.78 83 LEU A C 1
ATOM 650 O O . LEU A 1 83 ? 14.783 -5.630 -15.838 1.00 56.78 83 LEU A O 1
ATOM 654 N N . SER A 1 84 ? 15.980 -4.001 -14.877 1.00 57.09 84 SER A N 1
ATOM 655 C CA . SER A 1 84 ? 16.354 -3.312 -16.112 1.00 57.09 84 SER A CA 1
ATOM 656 C C . SER A 1 84 ? 17.624 -3.975 -16.627 1.00 57.09 84 SER A C 1
ATOM 658 O O . SER A 1 84 ? 18.695 -3.696 -16.106 1.00 57.09 84 SER A O 1
ATOM 660 N N . GLY A 1 85 ? 17.512 -4.910 -17.572 1.00 49.88 85 GLY A N 1
ATOM 661 C CA . GLY A 1 85 ? 18.626 -5.688 -18.132 1.00 49.88 85 GLY A CA 1
ATOM 662 C C . GLY A 1 85 ? 19.692 -4.880 -18.888 1.00 49.88 85 GLY A C 1
ATOM 663 O O . GLY A 1 85 ? 20.091 -5.277 -19.974 1.00 49.88 85 GLY A O 1
ATOM 664 N N . ASP A 1 86 ? 20.180 -3.778 -18.324 1.00 49.91 86 ASP A N 1
ATOM 665 C CA . ASP A 1 86 ? 21.204 -2.899 -18.889 1.00 49.91 86 ASP A CA 1
ATOM 666 C C . ASP A 1 86 ? 22.623 -3.467 -18.724 1.00 49.91 86 ASP A C 1
ATOM 668 O O . ASP A 1 86 ? 23.587 -2.882 -19.205 1.00 49.91 86 ASP A O 1
ATOM 672 N N . THR A 1 87 ? 22.779 -4.669 -18.150 1.00 45.00 87 THR A N 1
ATOM 673 C CA . THR A 1 87 ? 23.954 -5.512 -18.440 1.00 45.00 87 THR A CA 1
ATOM 674 C C . THR A 1 87 ? 23.685 -6.335 -19.699 1.00 45.00 87 THR A C 1
ATOM 676 O O . THR A 1 87 ? 23.683 -7.565 -19.695 1.00 45.00 87 THR A O 1
ATOM 679 N N . PHE A 1 88 ? 23.476 -5.630 -20.809 1.00 47.53 88 PHE A N 1
ATOM 680 C CA . PHE A 1 88 ? 23.688 -6.155 -22.152 1.00 47.53 88 PHE A CA 1
ATOM 681 C C . PHE A 1 88 ? 25.202 -6.293 -22.387 1.00 47.53 88 PHE A C 1
ATOM 683 O O . PHE A 1 88 ? 25.798 -5.595 -23.205 1.00 47.53 88 PHE A O 1
ATOM 690 N N . ALA A 1 89 ? 25.850 -7.221 -21.679 1.00 42.91 89 ALA A N 1
ATOM 691 C CA . ALA A 1 89 ? 27.062 -7.833 -22.205 1.00 42.91 89 ALA A CA 1
ATOM 692 C C . ALA A 1 89 ? 26.619 -8.748 -23.358 1.00 42.91 89 ALA A C 1
ATOM 694 O O . ALA A 1 89 ? 26.335 -9.931 -23.182 1.00 42.91 89 ALA A O 1
ATOM 695 N N . TYR A 1 90 ? 26.467 -8.140 -24.535 1.00 43.03 90 TYR A N 1
ATOM 696 C CA . TYR A 1 90 ? 26.223 -8.789 -25.820 1.00 43.03 90 TYR A CA 1
ATOM 697 C C . TYR A 1 90 ? 27.439 -9.662 -26.178 1.00 43.03 90 TYR A C 1
ATOM 699 O O . TYR A 1 90 ? 28.352 -9.227 -26.875 1.00 43.03 90 TYR A O 1
ATOM 707 N N . SER A 1 91 ? 27.488 -10.892 -25.671 1.00 42.72 91 SER A N 1
ATOM 708 C CA . SER A 1 91 ? 28.277 -11.992 -26.245 1.00 42.72 91 SER A CA 1
ATOM 709 C C . SER A 1 91 ? 27.836 -13.312 -25.624 1.00 42.72 91 SER A C 1
ATOM 711 O O . SER A 1 91 ? 28.269 -13.670 -24.534 1.00 42.72 91 SER A O 1
ATOM 713 N N . GLY A 1 92 ? 26.962 -14.036 -26.321 1.00 39.81 92 GLY A N 1
ATOM 714 C CA . GLY A 1 92 ? 26.576 -15.392 -25.936 1.00 39.81 92 GLY A CA 1
ATOM 715 C C . GLY A 1 92 ? 25.108 -15.681 -26.202 1.00 39.81 92 GLY A C 1
ATOM 716 O O . GLY A 1 92 ? 24.240 -15.347 -25.405 1.00 39.81 92 GLY A O 1
ATOM 717 N N . ASP A 1 93 ? 24.869 -16.293 -27.350 1.00 50.00 93 ASP A N 1
ATOM 718 C CA . ASP A 1 93 ? 23.603 -16.785 -27.879 1.00 50.00 93 ASP A CA 1
ATOM 719 C C . ASP A 1 93 ? 22.731 -17.548 -26.846 1.00 50.00 93 ASP A C 1
ATOM 721 O O . ASP A 1 93 ? 23.223 -18.373 -26.075 1.00 50.00 93 ASP A O 1
ATOM 725 N N . GLY A 1 94 ? 21.413 -17.309 -26.858 1.00 53.06 94 GLY A N 1
ATOM 726 C CA . GLY A 1 94 ? 20.441 -18.307 -26.382 1.00 53.06 94 GLY A CA 1
ATOM 727 C C . GLY A 1 94 ? 20.003 -18.336 -24.905 1.00 53.06 94 GLY A C 1
ATOM 728 O O . GLY A 1 94 ? 19.811 -19.425 -24.366 1.00 53.06 94 GLY A O 1
ATOM 729 N N . VAL A 1 95 ? 19.741 -17.202 -24.236 1.00 55.31 95 VAL A N 1
ATOM 730 C CA . VAL A 1 95 ? 19.125 -17.215 -22.876 1.00 55.31 95 VAL A CA 1
ATOM 731 C C . VAL A 1 95 ? 17.679 -16.710 -22.790 1.00 55.31 95 VAL A C 1
ATOM 733 O O . VAL A 1 95 ? 17.053 -16.828 -21.740 1.00 55.31 95 VAL A O 1
ATOM 736 N N . ALA A 1 96 ? 17.082 -16.250 -23.893 1.00 53.22 96 ALA A N 1
ATOM 737 C CA . ALA A 1 96 ? 15.707 -15.728 -23.899 1.00 53.22 96 ALA A CA 1
ATOM 738 C C . ALA A 1 96 ? 14.598 -16.794 -23.700 1.00 53.22 96 ALA A C 1
ATOM 740 O O . ALA A 1 96 ? 13.422 -16.444 -23.667 1.00 53.22 96 ALA A O 1
ATOM 741 N N . TRP A 1 97 ? 14.947 -18.082 -23.558 1.00 49.81 97 TRP A N 1
ATOM 742 C CA . TRP A 1 97 ? 13.999 -19.205 -23.420 1.00 49.81 97 TRP A CA 1
ATOM 743 C C . TRP A 1 97 ? 14.184 -20.060 -22.147 1.00 49.81 97 TRP A C 1
ATOM 745 O O . TRP A 1 97 ? 13.613 -21.144 -22.063 1.00 49.81 97 TRP A O 1
ATOM 755 N N . LYS A 1 98 ? 14.950 -19.611 -21.139 1.00 50.50 98 LYS A N 1
ATOM 756 C CA . LYS A 1 98 ? 15.217 -20.406 -19.913 1.00 50.50 98 LYS A CA 1
ATOM 757 C C . LYS A 1 98 ? 14.311 -20.132 -18.704 1.00 50.50 98 LYS A C 1
ATOM 759 O O . LYS A 1 98 ? 14.566 -20.671 -17.636 1.00 50.50 98 LYS A O 1
ATOM 764 N N . ALA A 1 99 ? 13.243 -19.359 -18.866 1.00 44.16 99 ALA A N 1
ATOM 765 C CA . ALA A 1 99 ? 12.208 -19.211 -17.841 1.00 44.16 99 ALA A CA 1
ATOM 766 C C . ALA A 1 99 ? 10.832 -19.540 -18.441 1.00 44.16 99 ALA A C 1
ATOM 768 O O . ALA A 1 99 ? 9.976 -18.672 -18.605 1.00 44.16 99 ALA A O 1
ATOM 769 N N . ARG A 1 100 ? 10.680 -20.796 -18.867 1.00 38.84 100 ARG A N 1
ATOM 770 C CA . ARG A 1 100 ? 9.391 -21.487 -18.797 1.00 38.84 100 ARG A CA 1
ATOM 771 C C . ARG A 1 100 ? 9.273 -22.117 -17.420 1.00 38.84 100 ARG A C 1
ATOM 773 O O . ARG A 1 100 ? 10.332 -22.550 -16.916 1.00 38.84 100 ARG A O 1
#

Radius of gyration: 22.3 Å; chains: 1; bounding box: 49×30×66 Å

pLDDT: mean 74.36, std 16.47, range [38.84, 94.94]